Protein AF-A0A6A4ET22-F1 (afdb_monomer)

pLDDT: mean 73.47, std 8.83, range [50.78, 90.62]

Mean predicted aligned error: 14.43 Å

Sequence (58 aa):
MVAHVLTGEEYEVHSSRLKHYCADFGTTAEIREHVAAQGIVLGVRAIVGHRYDPAAKG

Radius of gyration: 16.37 Å; Cα contacts (8 Å, |Δi|>4): 18; chains: 1; bounding box: 38×26×31 Å

Solvent-accessible surface area (backbone atoms only — not comparable to full-atom values): 4150 Å² total; per-residue (Å²): 112,48,64,39,91,88,77,62,50,76,41,89,64,65,67,83,73,47,77,83,55,70,98,63,87,79,80,43,72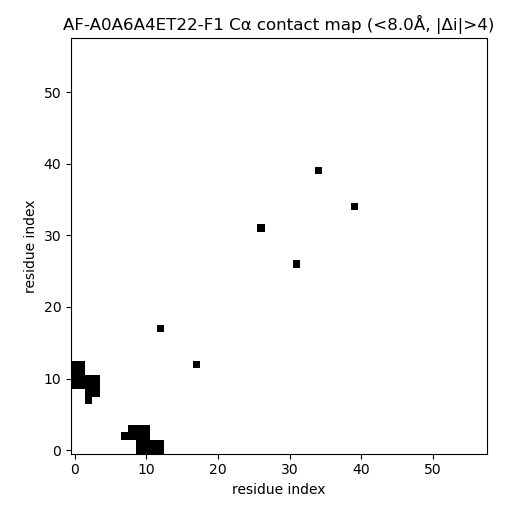,67,58,50,53,50,56,60,72,64,61,78,76,82,72,80,88,70,90,76,84,85,73,81,62,71,85,78,60,127

Foldseek 3Di:
DDADPPPRDDDDDDVVVCPVPDPDPPDDPVNVVVVVVVVPPPPPVDDPDDDDDPVVPD

Structure (mmCIF, N/CA/C/O backbone):
data_AF-A0A6A4ET22-F1
#
_entry.id   AF-A0A6A4ET22-F1
#
loop_
_atom_site.group_PDB
_atom_site.id
_atom_site.type_symbol
_atom_site.label_atom_id
_atom_site.label_alt_id
_atom_site.label_comp_id
_atom_site.label_asym_id
_atom_site.label_entity_id
_atom_site.label_seq_id
_atom_site.pdbx_PDB_ins_code
_atom_site.Cartn_x
_atom_site.Cartn_y
_atom_site.Cartn_z
_atom_site.occupancy
_atom_site.B_iso_or_equiv
_atom_site.auth_seq_id
_atom_site.auth_comp_id
_atom_site.auth_asym_id
_atom_site.auth_atom_id
_atom_site.pdbx_PDB_model_num
ATOM 1 N N . MET A 1 1 ? 6.595 -3.203 14.004 1.00 78.56 1 MET A N 1
ATOM 2 C CA . MET A 1 1 ? 6.025 -4.242 13.127 1.00 78.56 1 MET A CA 1
ATOM 3 C C . MET A 1 1 ? 5.233 -3.562 12.030 1.00 78.56 1 MET A C 1
ATOM 5 O O . MET A 1 1 ? 4.717 -2.475 12.269 1.00 78.56 1 MET A O 1
ATOM 9 N N . VAL A 1 2 ? 5.190 -4.148 10.840 1.00 83.75 2 VAL A N 1
ATOM 10 C CA . VAL A 1 2 ? 4.357 -3.676 9.725 1.00 83.75 2 VAL A CA 1
ATOM 11 C C . VAL A 1 2 ? 3.512 -4.843 9.249 1.00 83.75 2 VAL A C 1
ATOM 13 O O . VAL A 1 2 ? 4.041 -5.939 9.095 1.00 83.75 2 VAL A O 1
ATOM 16 N N . ALA A 1 3 ? 2.225 -4.600 9.015 1.00 84.69 3 ALA A N 1
ATOM 17 C CA . ALA A 1 3 ? 1.321 -5.591 8.453 1.00 84.69 3 ALA A CA 1
ATOM 18 C C . ALA A 1 3 ? 1.303 -5.484 6.926 1.00 84.69 3 ALA A C 1
ATOM 20 O O . ALA A 1 3 ? 1.172 -4.394 6.360 1.00 84.69 3 ALA A O 1
ATOM 21 N N . HIS A 1 4 ? 1.416 -6.618 6.248 1.00 79.31 4 HIS A N 1
ATOM 22 C CA . HIS A 1 4 ? 1.243 -6.686 4.809 1.00 79.31 4 HIS A CA 1
ATOM 23 C C . HIS A 1 4 ? -0.235 -6.482 4.450 1.00 79.31 4 HIS A C 1
ATOM 25 O O . HIS A 1 4 ? -1.102 -7.224 4.901 1.00 79.31 4 HIS A O 1
ATOM 31 N N . VAL A 1 5 ? -0.536 -5.491 3.609 1.00 77.75 5 VAL A N 1
ATOM 32 C CA . VAL A 1 5 ? -1.917 -5.034 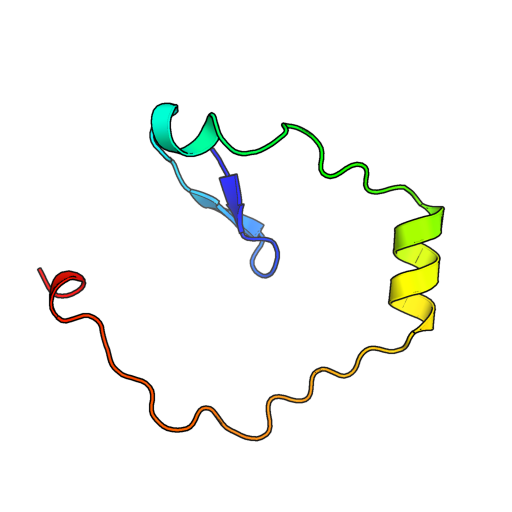3.347 1.00 77.75 5 VAL A CA 1
ATOM 33 C C . VAL A 1 5 ? -2.820 -6.126 2.755 1.00 77.75 5 VAL A C 1
ATOM 35 O O . VAL A 1 5 ? -4.018 -6.127 3.015 1.00 77.75 5 VAL A O 1
ATOM 38 N N . LEU A 1 6 ? -2.269 -7.061 1.974 1.00 69.62 6 LEU A N 1
ATOM 39 C CA . LEU A 1 6 ? -3.064 -8.093 1.289 1.00 69.62 6 LEU A CA 1
ATOM 40 C C . LEU A 1 6 ? -3.211 -9.393 2.085 1.00 69.62 6 LEU A C 1
ATOM 42 O O . LEU A 1 6 ? -4.204 -10.093 1.923 1.00 69.62 6 LEU A O 1
ATOM 46 N N . THR A 1 7 ? -2.216 -9.744 2.900 1.00 84.25 7 THR A N 1
ATOM 47 C CA . THR A 1 7 ? -2.181 -11.034 3.618 1.00 84.25 7 THR A CA 1
ATOM 48 C C . THR A 1 7 ? -2.392 -10.875 5.118 1.00 84.25 7 THR A C 1
ATOM 50 O O . THR A 1 7 ? -2.690 -11.852 5.793 1.00 84.25 7 THR A O 1
ATOM 53 N N . GLY A 1 8 ? -2.242 -9.659 5.647 1.00 84.06 8 GLY A N 1
ATOM 54 C CA . GLY A 1 8 ? -2.295 -9.371 7.077 1.00 84.06 8 GLY A CA 1
ATOM 55 C C . GLY A 1 8 ? -1.067 -9.838 7.860 1.00 84.06 8 GLY A C 1
ATOM 56 O O . GLY A 1 8 ? -1.035 -9.662 9.072 1.00 84.06 8 GLY A O 1
ATOM 57 N N . GLU A 1 9 ? -0.059 -10.419 7.206 1.00 86.38 9 GLU A N 1
ATOM 58 C CA . GLU A 1 9 ? 1.135 -10.927 7.887 1.00 86.38 9 GLU A CA 1
ATOM 59 C C . GLU A 1 9 ? 1.968 -9.799 8.494 1.00 86.38 9 GLU A C 1
ATOM 61 O O . GLU A 1 9 ? 2.224 -8.779 7.848 1.00 86.38 9 GLU A O 1
ATOM 66 N N . GLU A 1 10 ? 2.419 -10.003 9.728 1.00 90.62 10 GLU A N 1
ATOM 67 C CA . GLU A 1 10 ? 3.242 -9.043 10.452 1.00 90.62 10 GLU A CA 1
ATOM 68 C C . GLU A 1 10 ? 4.731 -9.315 10.245 1.00 90.62 10 GLU A C 1
ATOM 70 O O . GLU A 1 10 ? 5.216 -10.433 10.411 1.00 90.62 10 GLU A O 1
ATOM 75 N N . TYR A 1 11 ? 5.470 -8.255 9.931 1.00 84.50 11 TYR A N 1
ATOM 76 C CA . TYR A 1 11 ? 6.911 -8.296 9.731 1.00 84.50 11 TYR A CA 1
ATOM 77 C C . TYR A 1 11 ? 7.620 -7.382 10.726 1.00 84.50 11 TYR A C 1
ATOM 79 O O . TYR A 1 11 ? 7.262 -6.208 10.915 1.00 84.50 11 TYR A O 1
ATOM 87 N N . GLU A 1 12 ? 8.671 -7.908 11.348 1.00 86.62 12 GLU A N 1
ATOM 88 C CA . GLU A 1 12 ? 9.585 -7.114 12.152 1.00 86.62 12 GLU A CA 1
ATOM 89 C C . GLU A 1 12 ? 10.574 -6.393 11.230 1.00 86.62 12 GLU A C 1
ATOM 91 O O . GLU A 1 12 ? 11.321 -7.005 10.469 1.00 86.62 12 GLU A O 1
ATOM 96 N N . VAL A 1 13 ? 10.551 -5.062 11.263 1.00 82.25 13 VAL A N 1
ATOM 97 C CA . VAL A 1 13 ? 11.410 -4.220 10.428 1.00 82.25 13 VAL A CA 1
ATOM 98 C C . VAL A 1 13 ? 12.162 -3.228 11.297 1.00 82.25 13 VAL A C 1
ATOM 100 O O . VAL A 1 13 ? 11.620 -2.684 12.262 1.00 82.25 13 VAL A O 1
ATOM 103 N N . HIS A 1 14 ? 13.416 -2.963 10.932 1.00 85.81 14 HIS A N 1
ATOM 104 C CA . HIS A 1 14 ? 14.250 -2.001 11.642 1.00 85.81 14 HIS A CA 1
ATOM 105 C C . HIS A 1 14 ? 13.636 -0.592 11.569 1.00 85.81 14 HIS A C 1
ATOM 107 O O . HIS A 1 14 ? 13.269 -0.120 10.491 1.00 85.81 14 HIS A O 1
ATOM 113 N N . SER A 1 15 ? 13.574 0.113 12.700 1.00 71.69 15 SER A N 1
ATOM 114 C CA . SER A 1 15 ? 12.909 1.422 12.832 1.00 71.69 15 SER A CA 1
ATOM 115 C C . SER A 1 15 ? 13.428 2.486 11.852 1.00 71.69 15 SER A C 1
ATOM 117 O O . SER A 1 15 ? 12.664 3.319 11.367 1.00 71.69 15 SER A O 1
ATOM 119 N N . SER A 1 16 ? 14.707 2.421 11.466 1.00 81.19 16 SER A N 1
ATOM 120 C CA . SER A 1 16 ? 15.295 3.309 10.448 1.00 81.19 16 SER A CA 1
ATOM 121 C C . SER A 1 16 ? 14.673 3.170 9.051 1.00 81.19 16 SER A C 1
ATOM 123 O O . SER A 1 16 ? 14.766 4.111 8.266 1.00 81.19 16 SER A O 1
ATOM 125 N N . ARG A 1 17 ? 14.041 2.030 8.731 1.00 76.62 17 ARG A N 1
ATOM 126 C CA . ARG A 1 17 ? 13.273 1.824 7.491 1.00 76.62 17 ARG A CA 1
ATOM 127 C C . ARG A 1 17 ? 11.895 2.485 7.562 1.00 76.62 17 ARG A C 1
ATOM 129 O O . ARG A 1 17 ? 11.337 2.813 6.523 1.00 76.62 17 ARG A O 1
ATOM 136 N N . LEU A 1 18 ? 11.373 2.704 8.771 1.00 74.88 18 LEU A N 1
ATOM 137 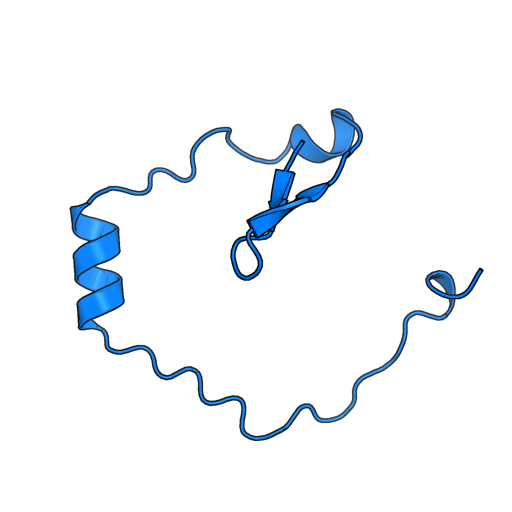C CA . LEU A 1 18 ? 10.049 3.282 9.013 1.00 74.88 18 LEU A CA 1
ATOM 138 C C . LEU A 1 18 ? 10.042 4.809 9.047 1.00 74.88 18 LEU A C 1
ATOM 140 O O . LEU A 1 18 ? 8.998 5.405 8.830 1.00 74.88 18 LEU A O 1
ATOM 144 N N . LYS A 1 19 ? 11.200 5.455 9.237 1.00 74.69 19 LYS A N 1
ATOM 145 C CA . LYS A 1 19 ? 11.318 6.923 9.346 1.00 74.69 19 LYS A CA 1
ATOM 146 C C . LYS A 1 19 ? 10.794 7.714 8.136 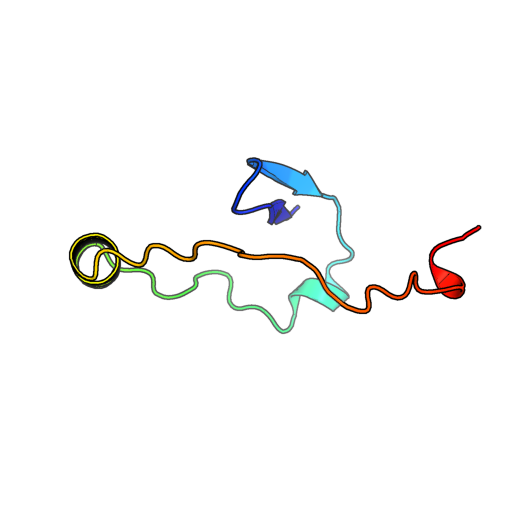1.00 74.69 19 LYS A C 1
ATOM 148 O O . LYS A 1 19 ? 10.608 8.919 8.238 1.00 74.69 19 LYS A O 1
ATOM 153 N N . HIS A 1 20 ? 10.629 7.055 6.989 1.00 73.12 20 HIS A N 1
ATOM 154 C CA . HIS A 1 20 ? 10.118 7.654 5.754 1.00 73.12 20 HIS A CA 1
ATOM 155 C C . HIS A 1 20 ? 8.609 7.463 5.566 1.00 73.12 20 HIS A C 1
ATOM 157 O O . HIS A 1 20 ? 8.036 8.054 4.656 1.00 73.12 20 HIS A O 1
ATOM 163 N N . TYR A 1 21 ? 7.976 6.644 6.402 1.00 70.31 21 TYR A N 1
ATOM 164 C CA . TYR A 1 21 ? 6.552 6.362 6.333 1.00 70.31 21 TYR A CA 1
ATOM 165 C C . TYR A 1 21 ? 5.829 7.159 7.416 1.00 70.31 21 TYR A C 1
ATOM 167 O O . TYR A 1 21 ? 6.246 7.187 8.573 1.00 70.31 21 TYR A O 1
ATOM 175 N N . CYS A 1 22 ? 4.740 7.823 7.033 1.00 65.31 22 CYS A N 1
ATOM 176 C CA . CYS A 1 22 ? 3.824 8.408 8.000 1.00 65.31 22 CYS A CA 1
ATOM 177 C C . CYS A 1 22 ? 3.115 7.271 8.749 1.00 65.31 22 CYS A C 1
ATOM 179 O O . CYS A 1 22 ? 2.768 6.258 8.143 1.00 65.31 22 CYS A O 1
ATOM 181 N N . ALA A 1 23 ? 2.896 7.437 10.055 1.00 68.06 23 ALA A N 1
ATOM 182 C CA . ALA A 1 23 ? 2.176 6.452 10.866 1.00 68.06 23 ALA A CA 1
ATOM 183 C C . ALA A 1 23 ? 0.725 6.240 10.391 1.00 68.06 23 ALA A C 1
ATOM 18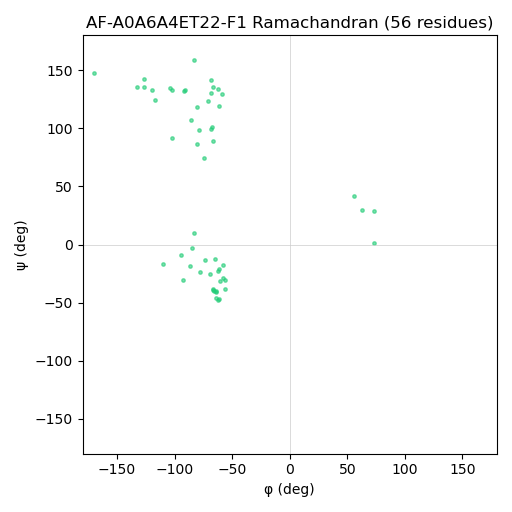5 O O . ALA A 1 23 ? 0.132 5.203 10.671 1.00 68.06 23 ALA A O 1
ATOM 186 N N . ASP A 1 24 ? 0.177 7.211 9.658 1.00 67.12 24 ASP A N 1
ATOM 187 C CA . ASP A 1 24 ? -1.153 7.167 9.068 1.00 67.12 24 ASP A CA 1
ATOM 188 C C . ASP A 1 24 ? -1.080 7.601 7.596 1.00 67.12 24 ASP A C 1
ATOM 190 O O . ASP A 1 24 ? -0.431 8.592 7.251 1.00 67.12 24 ASP A O 1
ATOM 194 N N . PHE A 1 25 ? -1.758 6.858 6.724 1.00 63.91 25 PHE A N 1
ATOM 195 C CA . PHE A 1 25 ? -1.895 7.168 5.301 1.00 63.91 25 PHE A CA 1
ATOM 196 C C . PHE A 1 25 ? -3.018 8.182 5.017 1.00 63.91 25 PHE A C 1
ATOM 198 O O . PHE A 1 25 ? -3.380 8.379 3.8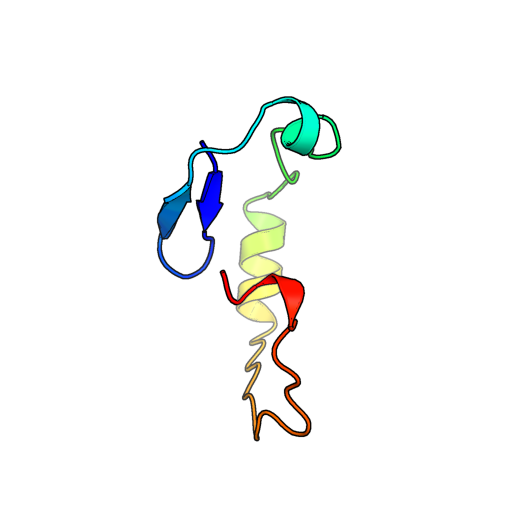58 1.00 63.91 25 PHE A O 1
ATOM 205 N N . GLY A 1 26 ? -3.601 8.808 6.047 1.00 67.81 26 GLY A N 1
ATOM 206 C CA . GLY A 1 26 ? -4.691 9.776 5.891 1.00 67.81 26 GLY A CA 1
ATOM 207 C C . GLY A 1 26 ? -5.932 9.134 5.274 1.00 67.81 26 GLY A C 1
ATOM 208 O O . GLY A 1 26 ? -6.674 9.768 4.525 1.00 67.81 26 GLY A O 1
ATOM 209 N N . THR A 1 27 ? -6.122 7.837 5.518 1.00 70.19 27 THR A N 1
ATOM 210 C CA . THR A 1 27 ? -7.162 7.056 4.857 1.00 70.19 27 THR A CA 1
ATOM 211 C C . THR A 1 27 ? -8.510 7.329 5.519 1.00 70.19 27 THR A C 1
ATOM 213 O O . THR A 1 27 ? -8.837 6.743 6.550 1.00 70.19 27 THR A O 1
ATOM 216 N N . THR A 1 28 ? -9.310 8.211 4.923 1.00 82.62 28 THR A N 1
ATOM 217 C CA . THR A 1 28 ? -10.663 8.517 5.402 1.00 82.62 28 THR A CA 1
ATOM 218 C C . THR A 1 28 ? -11.682 7.492 4.902 1.00 82.62 28 THR A C 1
ATOM 220 O O . THR A 1 28 ? -11.462 6.798 3.905 1.00 82.62 28 THR A O 1
ATOM 223 N N . ALA A 1 29 ? -12.825 7.398 5.590 1.00 81.06 29 ALA A N 1
ATOM 224 C CA . ALA A 1 29 ? -13.958 6.594 5.129 1.00 81.06 29 ALA A CA 1
ATOM 225 C C . ALA A 1 29 ? -14.412 7.006 3.715 1.00 81.06 29 ALA A C 1
ATOM 227 O O . ALA A 1 29 ? -14.665 6.141 2.884 1.00 81.06 29 ALA A O 1
ATOM 228 N N . GLU A 1 30 ? -14.398 8.308 3.420 1.00 82.88 30 GLU A N 1
ATOM 229 C CA . GLU A 1 30 ? -14.743 8.871 2.110 1.00 82.88 30 GLU A CA 1
ATOM 230 C C . GLU A 1 30 ? -13.802 8.388 0.994 1.00 82.88 30 GLU A C 1
ATOM 232 O O . GLU A 1 30 ? -14.264 7.927 -0.048 1.00 82.88 30 GLU A O 1
ATOM 237 N N . ILE A 1 31 ? -12.480 8.407 1.219 1.00 79.69 31 ILE A 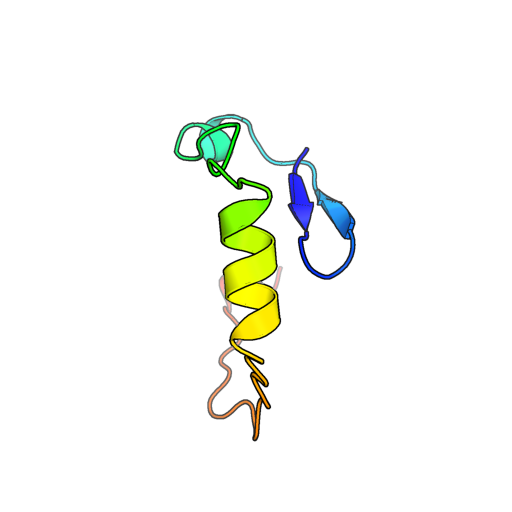N 1
ATOM 238 C CA . ILE A 1 31 ? -11.503 7.902 0.237 1.00 79.69 31 ILE A CA 1
ATOM 239 C C . ILE A 1 31 ? -11.691 6.396 0.017 1.00 79.69 31 ILE A C 1
ATOM 241 O O . ILE A 1 31 ? -11.613 5.925 -1.117 1.00 79.69 31 ILE A O 1
ATOM 245 N N . ARG A 1 32 ? -11.969 5.628 1.081 1.00 73.94 32 ARG A N 1
ATOM 246 C CA . ARG A 1 32 ? -12.212 4.178 0.977 1.00 73.94 32 ARG A CA 1
ATOM 247 C C . ARG A 1 32 ? -13.458 3.863 0.162 1.00 73.94 32 ARG A C 1
ATOM 249 O O . ARG A 1 32 ? -13.403 2.995 -0.703 1.00 73.94 32 ARG A O 1
ATOM 256 N N . GLU A 1 33 ? -14.555 4.561 0.427 1.00 80.56 33 GLU A N 1
ATOM 257 C CA . GLU A 1 33 ? -15.821 4.366 -0.277 1.00 80.56 33 GLU A CA 1
ATOM 258 C C . GLU A 1 33 ? -15.710 4.793 -1.746 1.00 80.56 33 GLU A C 1
ATOM 260 O O . GLU A 1 33 ? -16.153 4.067 -2.634 1.00 80.56 33 GLU A O 1
ATOM 265 N N . HIS A 1 34 ? -15.002 5.894 -2.023 1.00 80.62 34 HIS A N 1
ATOM 266 C CA . HIS A 1 34 ? -14.711 6.339 -3.383 1.00 80.62 34 HIS A CA 1
ATOM 267 C C . HIS A 1 34 ? -13.866 5.321 -4.167 1.00 80.62 34 HIS A C 1
ATOM 269 O O . HIS A 1 34 ? -14.222 4.964 -5.287 1.00 80.62 34 HIS A O 1
ATOM 275 N N . VAL A 1 35 ? -12.777 4.801 -3.586 1.00 75.75 35 VAL A N 1
ATOM 276 C CA . VAL A 1 35 ? -11.925 3.782 -4.233 1.00 75.75 35 VAL A CA 1
ATOM 277 C C . VAL A 1 35 ? -12.666 2.452 -4.414 1.00 75.75 35 VAL A C 1
ATOM 279 O O . VAL A 1 35 ? -12.521 1.807 -5.451 1.00 75.75 35 VAL A O 1
ATOM 282 N N . ALA A 1 36 ? -13.497 2.045 -3.450 1.00 73.25 36 ALA A N 1
ATOM 283 C CA . ALA A 1 36 ? -14.334 0.852 -3.582 1.00 73.25 36 ALA A CA 1
ATOM 284 C C . ALA A 1 36 ? -15.369 1.005 -4.714 1.00 73.25 36 ALA A C 1
ATOM 286 O O . ALA A 1 36 ? -15.562 0.078 -5.503 1.00 73.25 36 ALA A O 1
ATOM 287 N N . ALA A 1 37 ? -15.978 2.189 -4.842 1.00 78.38 37 ALA A N 1
ATOM 288 C CA . ALA A 1 37 ? -16.929 2.517 -5.903 1.00 78.38 37 ALA A CA 1
ATOM 289 C C . ALA A 1 37 ? -16.278 2.628 -7.293 1.00 78.38 37 ALA A C 1
ATOM 291 O O . ALA A 1 37 ? -16.944 2.383 -8.297 1.00 78.38 37 ALA A O 1
ATOM 292 N N . GLN A 1 38 ? -14.979 2.943 -7.370 1.00 75.62 38 GLN A N 1
ATOM 293 C CA . GLN A 1 38 ? -14.229 2.940 -8.633 1.00 75.62 38 GLN A CA 1
ATOM 294 C C . GLN A 1 38 ? -14.111 1.541 -9.255 1.00 75.62 38 GLN A C 1
ATOM 296 O O . GLN A 1 38 ? -13.722 1.439 -10.417 1.00 75.62 38 GLN A O 1
ATOM 301 N N . GLY A 1 39 ? -14.451 0.469 -8.522 1.00 64.62 39 GLY A N 1
ATOM 302 C CA . GLY A 1 39 ? -14.513 -0.878 -9.081 1.00 64.62 39 GLY A CA 1
ATOM 303 C C . GLY A 1 39 ? -13.195 -1.282 -9.735 1.00 64.62 39 GLY A C 1
ATOM 304 O O . GLY A 1 39 ? -13.198 -1.825 -10.839 1.00 64.62 39 GLY A O 1
ATOM 305 N N . ILE A 1 40 ? -12.063 -0.960 -9.093 1.00 63.53 40 ILE A N 1
ATOM 306 C CA . ILE A 1 40 ? -10.733 -1.255 -9.629 1.00 63.53 40 ILE A CA 1
ATOM 307 C C . ILE A 1 40 ? -10.547 -2.776 -9.656 1.00 63.53 40 ILE A C 1
ATOM 309 O O . ILE A 1 40 ? -10.045 -3.393 -8.719 1.00 63.53 40 ILE A O 1
ATOM 313 N N . VAL A 1 41 ? -10.942 -3.396 -10.764 1.00 58.09 41 VAL A N 1
ATOM 314 C CA . VAL A 1 41 ? -10.574 -4.767 -11.099 1.00 58.09 41 VAL A CA 1
ATOM 315 C C . VAL A 1 41 ? -9.172 -4.709 -11.693 1.00 58.09 41 VAL A C 1
ATOM 317 O O . VAL A 1 41 ? -8.987 -4.616 -12.906 1.00 58.09 41 VAL A O 1
ATOM 320 N N . LEU A 1 42 ? -8.155 -4.758 -10.834 1.00 59.47 42 LEU A N 1
ATOM 321 C CA . LEU A 1 42 ? -6.781 -5.024 -11.262 1.00 59.47 42 LEU A CA 1
ATOM 322 C C . LEU A 1 42 ? -6.650 -6.517 -11.591 1.00 59.47 42 LEU A C 1
ATOM 324 O O . LEU A 1 42 ? -6.084 -7.309 -10.843 1.00 59.47 42 LEU A O 1
ATOM 328 N N . GLY A 1 43 ? -7.214 -6.908 -12.734 1.00 57.72 43 GLY A N 1
ATOM 329 C CA . GLY A 1 43 ? -6.979 -8.215 -13.331 1.00 57.72 43 GLY A CA 1
ATOM 330 C C . GLY A 1 43 ? -5.536 -8.293 -13.817 1.00 57.72 43 GLY A C 1
ATOM 331 O O . GLY A 1 43 ? -5.208 -7.792 -14.894 1.00 57.72 43 GLY A O 1
ATOM 332 N N . VAL A 1 44 ? -4.656 -8.915 -13.033 1.00 64.00 44 VA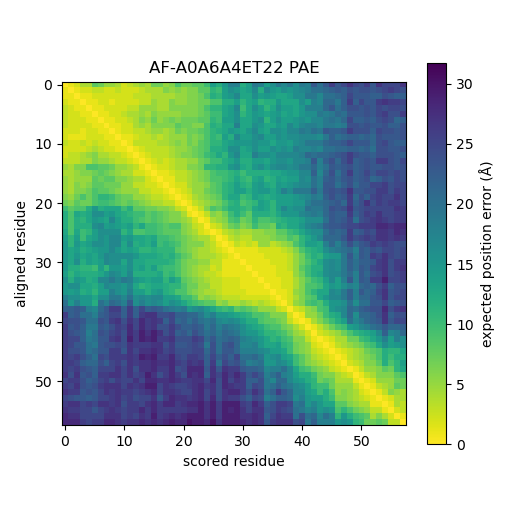L A N 1
ATOM 333 C CA . VAL A 1 44 ? -3.298 -9.230 -13.490 1.00 64.00 44 VAL A CA 1
ATOM 334 C C . VAL A 1 44 ? -3.412 -10.287 -14.588 1.00 64.00 44 VAL A C 1
ATOM 336 O O . VAL A 1 44 ? -3.608 -11.465 -14.310 1.00 64.00 44 VAL A O 1
ATOM 339 N N . ARG A 1 45 ? -3.311 -9.862 -15.853 1.00 67.44 45 ARG A N 1
ATOM 340 C CA . ARG A 1 45 ? -3.431 -10.766 -17.010 1.00 67.44 45 ARG A CA 1
ATOM 341 C C . ARG A 1 45 ? -2.292 -11.788 -17.072 1.00 67.44 45 ARG A C 1
ATOM 343 O O . ARG A 1 45 ? -2.528 -12.931 -17.440 1.00 67.44 45 ARG A O 1
ATOM 350 N N . ALA A 1 46 ? -1.068 -11.366 -16.755 1.00 66.12 46 ALA A N 1
ATOM 351 C CA . ALA A 1 46 ? 0.109 -12.222 -16.604 1.00 66.12 46 ALA A CA 1
ATOM 352 C C . ALA A 1 46 ? 1.273 -11.419 -16.005 1.00 66.12 46 ALA A C 1
ATOM 354 O O . ALA A 1 46 ? 1.439 -10.240 -16.321 1.00 66.12 46 ALA A O 1
ATOM 355 N N . ILE A 1 47 ? 2.121 -12.073 -15.211 1.00 72.69 47 ILE A N 1
ATOM 356 C CA . ILE A 1 47 ? 3.426 -11.531 -14.819 1.00 72.69 47 ILE A CA 1
ATOM 357 C C . ILE A 1 47 ? 4.422 -11.898 -15.922 1.00 72.69 47 ILE A C 1
ATOM 359 O O . ILE A 1 47 ? 4.812 -13.058 -16.056 1.00 72.69 47 ILE A O 1
ATOM 363 N N . VAL A 1 48 ? 4.833 -10.917 -16.722 1.00 80.44 48 VAL A N 1
ATOM 364 C CA . VAL A 1 48 ? 5.840 -11.099 -17.776 1.00 80.44 48 VAL A CA 1
ATOM 365 C C . VAL A 1 48 ? 7.180 -10.518 -17.337 1.00 80.44 48 VAL A C 1
ATOM 367 O O . VAL A 1 48 ? 7.241 -9.416 -16.803 1.00 80.44 48 VAL A O 1
ATOM 370 N N . GLY A 1 49 ? 8.262 -11.266 -17.562 1.00 69.88 49 GLY A N 1
ATOM 371 C CA . GLY A 1 49 ? 9.624 -10.773 -17.334 1.00 69.88 49 GLY A CA 1
ATOM 372 C C . GLY A 1 49 ? 10.043 -10.643 -15.868 1.00 69.88 49 GLY A C 1
ATOM 373 O O . GLY A 1 49 ? 10.881 -9.798 -15.559 1.00 69.88 49 GLY A O 1
ATOM 374 N N . HIS A 1 50 ? 9.498 -11.465 -14.965 1.00 73.56 50 HIS A N 1
ATOM 375 C CA . HIS A 1 50 ? 9.983 -11.493 -13.586 1.00 73.56 50 HIS A CA 1
ATOM 376 C C . HIS A 1 50 ? 11.480 -11.848 -13.562 1.00 73.56 50 HIS A C 1
ATOM 378 O O . HIS A 1 50 ? 11.920 -12.814 -14.186 1.00 73.56 50 HIS A O 1
ATOM 384 N N . ARG A 1 51 ? 12.278 -11.053 -12.847 1.00 68.75 51 ARG A N 1
ATOM 385 C CA . ARG A 1 51 ? 13.660 -11.390 -12.500 1.00 68.75 51 ARG A CA 1
ATOM 386 C C . ARG A 1 51 ? 13.738 -11.491 -10.990 1.00 68.75 51 ARG A C 1
ATOM 388 O O . ARG A 1 51 ? 13.366 -10.554 -10.292 1.00 68.75 51 ARG A O 1
ATOM 395 N N . TYR A 1 52 ? 14.203 -12.636 -10.508 1.00 70.56 52 TYR A N 1
ATOM 396 C CA . TYR A 1 52 ? 14.578 -12.778 -9.111 1.00 70.56 52 TYR A CA 1
ATOM 397 C C . TYR A 1 52 ? 15.821 -11.936 -8.860 1.00 70.56 52 TYR A C 1
ATOM 399 O O . TYR A 1 52 ? 16.788 -12.034 -9.618 1.00 70.56 52 TYR A O 1
ATOM 407 N N . ASP A 1 53 ? 15.779 -11.121 -7.810 1.00 72.88 53 ASP A N 1
ATOM 408 C CA . ASP A 1 53 ? 16.968 -10.441 -7.317 1.00 72.88 53 ASP A CA 1
ATOM 409 C C . ASP A 1 53 ? 17.985 -11.510 -6.872 1.00 72.88 53 ASP A C 1
ATOM 411 O O . ASP A 1 53 ? 17.667 -12.314 -5.987 1.00 72.88 53 ASP A O 1
ATOM 415 N N . PRO A 1 54 ? 19.187 -11.571 -7.474 1.00 67.25 54 PRO A N 1
ATOM 416 C CA . PRO A 1 54 ? 20.226 -12.500 -7.049 1.00 67.25 54 PRO A CA 1
ATOM 417 C C . PRO A 1 54 ? 20.620 -12.309 -5.581 1.00 67.25 54 PRO A C 1
ATOM 419 O O . PRO A 1 54 ? 20.986 -13.283 -4.935 1.00 67.25 54 PRO A O 1
ATOM 422 N N . ALA A 1 55 ? 20.494 -11.092 -5.038 1.00 69.31 55 ALA A N 1
ATOM 423 C CA . ALA A 1 55 ? 20.783 -10.793 -3.637 1.00 69.31 55 ALA A CA 1
ATOM 424 C C . ALA A 1 55 ? 19.715 -11.330 -2.667 1.00 69.31 55 ALA A C 1
ATOM 426 O O . ALA A 1 55 ? 19.950 -11.384 -1.464 1.00 69.31 55 ALA A O 1
ATOM 427 N N . ALA A 1 56 ? 18.549 -11.750 -3.172 1.00 64.44 56 ALA A N 1
ATOM 428 C CA . ALA A 1 56 ? 17.522 -12.423 -2.378 1.00 64.44 56 ALA A CA 1
ATOM 429 C C . ALA A 1 56 ? 17.765 -13.941 -2.249 1.00 64.44 56 ALA A C 1
ATOM 431 O O . ALA A 1 56 ? 17.010 -14.626 -1.558 1.00 64.44 56 ALA A O 1
ATOM 432 N N . LYS A 1 57 ? 18.806 -14.483 -2.901 1.00 52.41 57 LYS A N 1
ATOM 433 C CA . LYS A 1 57 ? 19.273 -15.856 -2.694 1.00 52.41 57 LYS A CA 1
ATOM 434 C C . LYS A 1 57 ? 20.530 -15.854 -1.826 1.00 52.41 57 LYS A C 1
ATOM 436 O O . LYS A 1 57 ? 21.617 -15.809 -2.381 1.00 52.41 57 LYS A O 1
ATOM 441 N N . GLY A 1 58 ? 20.329 -15.978 -0.511 1.00 50.78 58 GLY A N 1
ATOM 442 C CA . GLY A 1 58 ? 21.312 -16.491 0.460 1.00 50.78 58 GLY A CA 1
ATOM 443 C C . GLY A 1 58 ? 22.606 -15.704 0.592 1.00 50.78 58 GLY A C 1
ATOM 444 O O . GLY A 1 58 ? 23.521 -15.955 -0.218 1.00 50.78 58 GLY A O 1
#

Secondary structure (DSSP, 8-state):
-EE-TTT--EE---HHHHTTS-S-----HHHHHHHHHTT---------S----GGG--

Organism: NCBI:txid129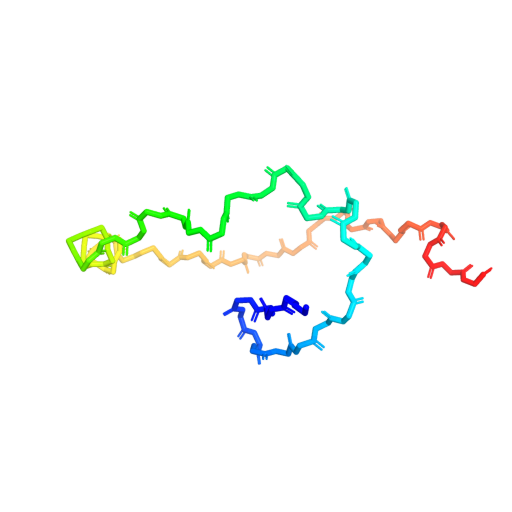364